Protein AF-A0A961L7J2-F1 (afdb_monomer_lite)

Foldseek 3Di:
DQPDPVVLVVQLVVVCVVLVVQQPDPPWDWDDDVQWIWTGHPPQDQVNGEIEGAADPVVCVVVSVVVVVVVCVVVVHHHYYHYRSNNDDVVNVD

Radius of gyration: 13.63 Å; chains: 1; bounding box: 40×26×31 Å

Structure (mmCIF, N/CA/C/O backbone):
data_AF-A0A961L7J2-F1
#
_entry.id   AF-A0A961L7J2-F1
#
loop_
_atom_site.group_PDB
_atom_site.id
_atom_site.type_symbol
_atom_site.label_atom_id
_atom_site.label_alt_id
_atom_site.label_comp_id
_atom_site.label_asym_id
_atom_site.label_entity_id
_atom_site.label_seq_id
_atom_site.pdbx_PDB_ins_code
_atom_site.Cartn_x
_atom_site.Cartn_y
_atom_site.Cartn_z
_atom_site.occupancy
_atom_site.B_iso_or_equiv
_atom_site.auth_seq_id
_atom_site.auth_comp_id
_atom_site.auth_asym_id
_atom_site.auth_atom_id
_atom_site.pdbx_PDB_model_num
ATOM 1 N N . MET A 1 1 ? 26.129 -5.654 -5.245 1.00 54.59 1 MET A N 1
ATOM 2 C CA . MET A 1 1 ? 25.379 -6.765 -5.863 1.00 54.59 1 MET A CA 1
ATOM 3 C C . MET A 1 1 ? 23.904 -6.424 -5.720 1.00 54.59 1 MET A C 1
ATOM 5 O O . MET A 1 1 ? 23.508 -6.141 -4.591 1.00 54.59 1 MET A O 1
ATOM 9 N N . PRO A 1 2 ? 23.130 -6.316 -6.811 1.00 56.19 2 PRO A N 1
ATOM 10 C CA . PRO A 1 2 ? 21.696 -6.075 -6.695 1.00 56.19 2 PRO A CA 1
ATOM 11 C C . PRO A 1 2 ? 21.055 -7.213 -5.880 1.00 56.19 2 PRO A C 1
ATOM 13 O O . PRO A 1 2 ? 21.554 -8.341 -5.938 1.00 56.19 2 PRO A O 1
ATOM 16 N N . PRO A 1 3 ? 20.027 -6.926 -5.061 1.00 62.56 3 PRO A N 1
ATOM 17 C CA . PRO A 1 3 ? 19.312 -7.967 -4.338 1.00 62.56 3 PRO A CA 1
ATOM 18 C C . PRO A 1 3 ? 18.761 -8.984 -5.338 1.00 62.56 3 PRO A C 1
ATOM 20 O O . PRO A 1 3 ? 18.328 -8.612 -6.429 1.00 62.56 3 PRO A O 1
ATOM 23 N N . ASP A 1 4 ? 18.819 -10.259 -4.958 1.00 83.25 4 ASP A N 1
ATOM 24 C CA . ASP A 1 4 ? 18.214 -11.353 -5.712 1.00 83.25 4 ASP A CA 1
ATOM 25 C C . ASP A 1 4 ? 16.741 -11.012 -6.002 1.00 83.25 4 ASP A C 1
ATOM 27 O O . ASP A 1 4 ? 16.008 -10.608 -5.096 1.00 83.25 4 ASP A O 1
ATOM 31 N N . ALA A 1 5 ? 16.316 -11.136 -7.261 1.00 79.94 5 ALA A N 1
ATOM 32 C CA . ALA A 1 5 ? 14.946 -10.843 -7.672 1.00 79.94 5 ALA A CA 1
ATOM 33 C C . ALA A 1 5 ? 13.922 -11.689 -6.894 1.00 79.94 5 ALA A C 1
ATOM 35 O O . ALA A 1 5 ? 12.848 -11.184 -6.561 1.00 79.94 5 ALA A O 1
ATOM 36 N N . ASP A 1 6 ? 14.276 -12.931 -6.534 1.00 82.19 6 ASP A N 1
ATOM 37 C CA . ASP A 1 6 ? 13.459 -13.783 -5.664 1.00 82.19 6 ASP A CA 1
ATOM 38 C C . ASP A 1 6 ? 13.342 -13.187 -4.256 1.00 82.19 6 ASP A C 1
ATOM 40 O O . ASP A 1 6 ? 12.247 -13.068 -3.703 1.00 82.19 6 ASP A O 1
ATOM 44 N N . LEU A 1 7 ? 14.462 -12.728 -3.689 1.00 80.31 7 LEU A N 1
ATOM 45 C CA . LEU A 1 7 ? 14.469 -12.081 -2.379 1.00 80.31 7 LEU A CA 1
ATOM 46 C C . LEU A 1 7 ? 13.607 -10.814 -2.385 1.00 80.31 7 LEU A C 1
ATOM 48 O O . LEU A 1 7 ? 12.791 -10.636 -1.482 1.00 80.31 7 LEU A O 1
ATOM 52 N N . THR A 1 8 ? 13.746 -9.953 -3.396 1.00 80.81 8 THR A N 1
ATOM 53 C CA . THR A 1 8 ? 12.930 -8.739 -3.534 1.00 80.81 8 THR A CA 1
ATOM 54 C C . THR A 1 8 ? 11.441 -9.073 -3.618 1.00 80.81 8 THR A C 1
ATOM 56 O O . THR A 1 8 ? 10.656 -8.503 -2.860 1.00 80.81 8 THR A O 1
ATOM 59 N N . ALA A 1 9 ? 11.051 -10.046 -4.445 1.00 78.44 9 ALA A N 1
ATOM 60 C CA . ALA A 1 9 ? 9.658 -10.477 -4.552 1.00 78.44 9 ALA A CA 1
ATOM 61 C C . ALA A 1 9 ? 9.110 -11.024 -3.220 1.00 78.44 9 ALA A C 1
ATOM 63 O O . ALA A 1 9 ? 7.987 -10.710 -2.820 1.00 78.44 9 ALA A O 1
ATOM 64 N N . ARG A 1 10 ? 9.912 -11.803 -2.484 1.00 80.44 10 ARG A N 1
ATOM 65 C CA . ARG A 1 10 ? 9.530 -12.335 -1.167 1.00 80.44 10 ARG A CA 1
ATOM 66 C C . ARG A 1 10 ? 9.401 -11.245 -0.108 1.00 80.44 10 ARG A C 1
ATOM 68 O O . ARG A 1 10 ? 8.499 -11.319 0.726 1.00 80.44 10 ARG A O 1
ATOM 75 N N . MET A 1 11 ? 10.269 -10.235 -0.128 1.00 82.31 11 MET A N 1
ATOM 76 C CA . MET A 1 11 ? 10.170 -9.104 0.794 1.00 82.31 11 MET A CA 1
ATOM 77 C C . MET A 1 11 ? 8.923 -8.255 0.518 1.00 82.31 11 MET A C 1
ATOM 79 O O . MET A 1 11 ? 8.242 -7.866 1.466 1.00 82.31 11 MET A O 1
ATOM 83 N N . ASP A 1 12 ? 8.580 -8.024 -0.750 1.00 79.88 12 ASP A N 1
ATOM 84 C CA . ASP A 1 12 ? 7.343 -7.335 -1.132 1.00 79.88 12 ASP A CA 1
ATOM 85 C C . ASP A 1 12 ? 6.105 -8.105 -0.664 1.00 79.88 12 ASP A C 1
ATOM 87 O O . ASP A 1 12 ? 5.213 -7.530 -0.038 1.00 79.88 12 ASP A O 1
ATOM 91 N N . ALA A 1 13 ? 6.075 -9.422 -0.896 1.00 79.38 13 ALA A N 1
ATOM 92 C CA . ALA A 1 13 ? 4.994 -10.283 -0.429 1.00 79.38 13 ALA A CA 1
ATOM 93 C C . ALA A 1 13 ? 4.877 -10.266 1.103 1.00 79.38 13 ALA A C 1
ATOM 95 O O . ALA A 1 13 ? 3.773 -10.186 1.639 1.00 79.38 13 ALA A O 1
ATOM 96 N N . SER A 1 14 ? 6.006 -10.283 1.821 1.00 83.12 14 SER A N 1
ATOM 97 C CA . SER A 1 14 ? 6.024 -10.182 3.283 1.00 83.12 14 SER A CA 1
ATOM 98 C C . SER A 1 14 ? 5.484 -8.839 3.774 1.00 83.12 14 SER A C 1
ATOM 100 O O . SER A 1 14 ? 4.761 -8.803 4.769 1.00 83.12 14 SER A O 1
ATOM 102 N N . LEU A 1 15 ? 5.823 -7.738 3.099 1.00 81.75 15 LEU A N 1
ATOM 103 C CA . LEU A 1 15 ? 5.320 -6.408 3.432 1.00 81.75 15 LEU A CA 1
ATOM 104 C C . LEU A 1 15 ? 3.805 -6.332 3.201 1.00 81.75 15 LEU A C 1
ATOM 106 O O . LEU A 1 15 ? 3.075 -5.890 4.088 1.00 81.75 15 LEU A O 1
ATOM 110 N N . ALA A 1 16 ? 3.331 -6.821 2.053 1.00 76.25 16 ALA A N 1
ATOM 111 C CA . ALA A 1 16 ? 1.909 -6.892 1.734 1.00 76.25 16 ALA A CA 1
ATOM 112 C C . ALA A 1 16 ? 1.140 -7.770 2.735 1.00 76.25 16 ALA A C 1
ATOM 114 O O . ALA A 1 16 ? 0.079 -7.369 3.205 1.00 76.25 16 ALA A O 1
ATOM 115 N N . ALA A 1 17 ? 1.682 -8.929 3.122 1.00 80.81 17 ALA A N 1
ATOM 116 C CA . ALA A 1 17 ? 1.062 -9.821 4.102 1.00 80.81 17 ALA A CA 1
ATOM 117 C C . ALA A 1 17 ? 0.986 -9.189 5.502 1.00 80.81 17 ALA A C 1
ATOM 119 O O . ALA A 1 17 ? -0.063 -9.244 6.146 1.00 80.81 17 ALA A O 1
ATOM 120 N N . TYR A 1 18 ? 2.070 -8.545 5.953 1.00 82.69 18 TYR A N 1
ATOM 121 C CA . TYR A 1 18 ? 2.098 -7.828 7.229 1.00 82.69 18 TYR A CA 1
ATOM 122 C C . TYR A 1 18 ? 1.000 -6.757 7.279 1.00 82.69 18 TYR A C 1
ATOM 124 O O . TYR A 1 18 ? 0.184 -6.748 8.202 1.00 82.69 18 TYR A O 1
ATOM 132 N N . TRP A 1 19 ? 0.920 -5.902 6.254 1.00 78.62 19 TRP A N 1
ATOM 133 C CA . TRP A 1 19 ? -0.068 -4.821 6.202 1.00 78.62 19 TRP A CA 1
ATOM 134 C C . TRP A 1 19 ? -1.491 -5.294 5.896 1.00 78.62 19 TRP A C 1
ATOM 136 O O . TRP A 1 19 ? -2.448 -4.721 6.411 1.00 78.62 19 TRP A O 1
ATOM 146 N N . GLY A 1 20 ? -1.644 -6.370 5.124 1.00 75.19 20 GLY A N 1
ATOM 147 C CA . GLY A 1 20 ? -2.940 -6.944 4.768 1.00 75.19 20 GLY A CA 1
ATOM 148 C C . GLY A 1 20 ? -3.759 -7.373 5.985 1.00 75.19 20 GLY A C 1
ATOM 149 O O . GLY A 1 20 ? -4.978 -7.219 5.976 1.00 75.19 20 GLY A O 1
ATOM 150 N N . SER A 1 21 ? -3.098 -7.822 7.058 1.00 80.62 21 SER A N 1
ATOM 151 C CA . SER A 1 21 ? -3.763 -8.204 8.311 1.00 80.62 21 SER A CA 1
ATOM 152 C C . SER A 1 21 ? -4.494 -7.042 8.996 1.00 80.62 21 SER A C 1
ATOM 154 O O . SER A 1 21 ? -5.586 -7.236 9.526 1.00 80.62 21 SER A O 1
ATOM 156 N N . TYR A 1 22 ? -3.963 -5.818 8.915 1.00 77.94 22 TYR A N 1
ATOM 157 C CA . TYR A 1 22 ? -4.630 -4.626 9.449 1.00 77.94 22 TYR A CA 1
ATOM 158 C C . TYR A 1 22 ? -5.904 -4.283 8.673 1.00 77.94 22 TYR A C 1
ATOM 160 O O . TYR A 1 22 ? -6.860 -3.775 9.251 1.00 77.94 22 TYR A O 1
ATOM 168 N N . GLY A 1 23 ? -5.955 -4.640 7.388 1.00 75.56 23 GLY A N 1
ATOM 169 C CA . GLY A 1 23 ? -7.150 -4.517 6.558 1.00 75.56 23 GLY A CA 1
ATOM 170 C C . GLY A 1 23 ? -8.313 -5.429 6.970 1.00 75.56 23 GLY A C 1
ATOM 171 O O . GLY A 1 23 ? -9.405 -5.262 6.436 1.00 75.56 23 GLY A O 1
ATOM 172 N N . LEU A 1 24 ? -8.103 -6.377 7.893 1.00 81.75 24 LEU A N 1
ATOM 173 C CA . LEU A 1 24 ? -9.138 -7.299 8.380 1.00 81.75 24 LEU A CA 1
ATOM 174 C C . LEU A 1 24 ? -9.934 -6.754 9.575 1.00 81.75 24 LEU A C 1
ATOM 176 O O . LEU A 1 24 ? -10.947 -7.345 9.944 1.00 81.75 24 LEU A O 1
ATOM 180 N N . ALA A 1 25 ? -9.489 -5.662 10.203 1.00 84.00 25 ALA A N 1
ATOM 181 C CA . ALA A 1 25 ? -10.225 -5.061 11.310 1.00 84.00 25 ALA A CA 1
ATOM 182 C C . ALA A 1 25 ? -11.519 -4.395 10.810 1.00 84.00 25 ALA A C 1
ATOM 184 O O . ALA A 1 25 ? -11.556 -3.836 9.713 1.00 84.00 25 ALA A O 1
ATOM 185 N N . GLU A 1 26 ? -12.576 -4.415 11.622 1.00 86.75 26 GLU A N 1
ATOM 186 C CA . GLU A 1 26 ? -13.851 -3.773 11.285 1.00 86.75 26 GLU A CA 1
ATOM 187 C C . GLU A 1 26 ? -13.649 -2.299 10.898 1.00 86.75 26 GLU A C 1
ATOM 189 O O . GLU A 1 26 ? -12.876 -1.580 11.528 1.00 86.75 26 GLU A O 1
ATOM 194 N N . GLY A 1 27 ? -14.308 -1.858 9.823 1.00 87.06 27 GLY A N 1
ATOM 195 C CA . GLY A 1 27 ? -14.167 -0.500 9.289 1.00 87.06 27 GLY A CA 1
ATOM 196 C C . GLY A 1 27 ? -12.880 -0.246 8.495 1.00 87.06 27 GLY A C 1
ATOM 197 O O . GLY A 1 27 ? -12.718 0.849 7.962 1.00 87.06 27 GLY A O 1
ATOM 198 N N . SER A 1 28 ? -11.983 -1.226 8.378 1.00 90.38 28 SER A N 1
ATOM 199 C CA . SER A 1 28 ? -10.756 -1.102 7.585 1.00 90.38 28 SER A CA 1
ATOM 200 C C . SER A 1 28 ? -11.017 -1.255 6.087 1.00 90.38 28 SER A C 1
ATOM 202 O O . SER A 1 28 ? -12.037 -1.787 5.648 1.00 90.38 28 SER A O 1
ATOM 204 N N . LEU A 1 29 ? -10.071 -0.775 5.283 1.00 88.31 29 LEU A N 1
ATOM 205 C CA . LEU A 1 29 ? -10.073 -0.911 3.831 1.00 88.31 29 LEU A CA 1
ATOM 206 C C . LEU A 1 29 ? -8.702 -1.408 3.377 1.00 88.31 29 LEU A C 1
ATOM 208 O O . LEU A 1 29 ? -7.678 -0.818 3.708 1.00 88.31 29 LEU A O 1
ATOM 212 N N . SER A 1 30 ? -8.705 -2.458 2.563 1.00 87.75 30 SER A N 1
ATOM 213 C CA . SER A 1 30 ? -7.538 -2.949 1.836 1.00 87.75 30 SER A CA 1
ATOM 214 C C . SER A 1 30 ? -7.867 -2.914 0.350 1.00 87.75 30 SER A C 1
ATOM 216 O O . SER A 1 30 ? -8.827 -3.549 -0.088 1.00 87.75 30 SER A O 1
ATOM 218 N N . ARG A 1 31 ? -7.121 -2.125 -0.426 1.00 85.94 31 ARG A N 1
ATOM 219 C CA . ARG A 1 31 ? -7.397 -1.913 -1.850 1.00 85.94 31 ARG A CA 1
ATOM 220 C C . ARG A 1 31 ? -6.118 -1.948 -2.666 1.00 85.94 31 ARG A C 1
ATOM 222 O O . ARG A 1 31 ? -5.215 -1.146 -2.442 1.00 85.94 31 ARG A O 1
ATOM 229 N N . GLN A 1 32 ? -6.077 -2.827 -3.662 1.00 84.75 32 GLN A N 1
ATOM 230 C CA . GLN A 1 32 ? -5.021 -2.796 -4.665 1.00 84.75 32 GLN A CA 1
ATOM 231 C C . GLN A 1 32 ? -5.249 -1.620 -5.621 1.00 84.75 32 GLN A C 1
ATOM 233 O O . GLN A 1 32 ? -6.352 -1.431 -6.140 1.00 84.75 32 GLN A O 1
ATOM 238 N N . LEU A 1 33 ? -4.205 -0.827 -5.837 1.00 83.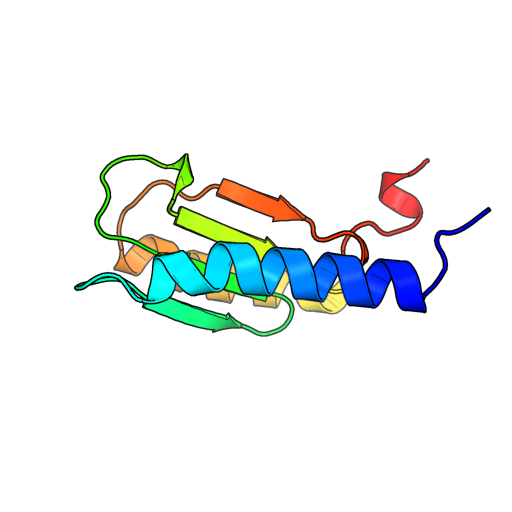25 33 LEU A N 1
ATOM 239 C CA . LEU A 1 33 ? -4.140 0.259 -6.808 1.00 83.25 33 LEU A CA 1
ATOM 240 C C . LEU A 1 33 ? -3.116 -0.114 -7.898 1.00 83.25 33 LEU A C 1
ATOM 242 O O . LEU A 1 33 ? -2.265 -0.980 -7.676 1.00 83.25 33 LEU A O 1
ATOM 246 N N . PRO A 1 34 ? -3.153 0.517 -9.082 1.00 79.38 34 PRO A N 1
ATOM 247 C CA . PRO A 1 34 ? -2.047 0.403 -10.029 1.00 79.38 34 PRO A CA 1
ATOM 248 C C . PRO A 1 34 ? -0.744 0.842 -9.346 1.00 79.38 34 PRO A C 1
ATOM 250 O O . PRO A 1 34 ? -0.693 1.945 -8.815 1.00 79.38 34 PRO A O 1
ATOM 253 N N . GLY A 1 35 ? 0.267 -0.031 -9.289 1.00 79.38 35 GLY A N 1
ATOM 254 C CA . GLY A 1 35 ? 1.577 0.278 -8.692 1.00 79.38 35 GLY A CA 1
ATOM 255 C C . GLY A 1 35 ? 1.608 0.443 -7.164 1.00 79.38 35 GLY A C 1
ATOM 256 O O . GLY A 1 35 ? 2.649 0.807 -6.610 1.00 79.38 35 GLY A O 1
ATOM 257 N N . ALA A 1 36 ? 0.501 0.190 -6.455 1.00 82.81 36 ALA A N 1
ATOM 258 C CA . ALA A 1 36 ? 0.456 0.343 -5.004 1.00 82.81 36 ALA A CA 1
ATOM 259 C C . ALA A 1 36 ? -0.605 -0.518 -4.315 1.00 82.81 36 ALA A C 1
ATOM 261 O O . ALA A 1 36 ? -1.560 -1.002 -4.916 1.00 82.81 36 ALA A O 1
ATOM 262 N N . HIS A 1 37 ? -0.483 -0.628 -3.000 1.00 84.38 37 HIS A N 1
ATOM 263 C CA . HIS A 1 37 ? -1.495 -1.181 -2.114 1.00 84.38 37 HIS A CA 1
ATOM 264 C C . HIS A 1 37 ? -1.877 -0.131 -1.069 1.00 84.38 37 HIS A C 1
ATOM 266 O O . HIS A 1 37 ? -1.015 0.415 -0.382 1.00 84.38 37 HIS A O 1
ATOM 272 N N . PHE A 1 38 ? -3.166 0.192 -0.977 1.00 86.81 38 PHE A N 1
ATOM 273 C CA . PHE A 1 38 ? -3.702 1.117 0.016 1.00 86.81 38 PHE A CA 1
ATOM 274 C C . PHE A 1 38 ? -4.314 0.342 1.179 1.00 86.81 38 PHE A C 1
ATOM 276 O O . PHE A 1 38 ? -5.184 -0.510 0.976 1.00 86.81 38 PHE A O 1
ATOM 283 N N . VAL A 1 39 ? -3.893 0.683 2.395 1.00 88.50 39 VAL A N 1
ATOM 284 C CA . VAL A 1 39 ? -4.410 0.124 3.642 1.00 88.50 39 VAL A CA 1
ATOM 285 C C . VAL A 1 39 ? -4.863 1.260 4.549 1.00 88.50 39 VAL A C 1
ATOM 287 O O . VAL A 1 39 ? -4.087 2.151 4.891 1.00 88.50 39 VAL A O 1
ATOM 290 N N . TYR A 1 40 ? -6.122 1.208 4.957 1.00 89.12 40 TYR A N 1
ATOM 291 C CA . TYR A 1 40 ? -6.728 2.104 5.932 1.00 89.12 40 TYR A CA 1
ATOM 292 C C . TYR A 1 40 ? -7.301 1.291 7.085 1.00 89.12 40 TYR A C 1
ATOM 294 O O . TYR A 1 40 ? -7.909 0.246 6.861 1.00 89.12 40 TYR A O 1
ATOM 302 N N . THR A 1 41 ? -7.170 1.821 8.295 1.00 88.38 41 THR A N 1
ATOM 303 C CA . THR A 1 41 ? -7.827 1.319 9.500 1.00 88.38 41 THR A CA 1
ATOM 304 C C . THR A 1 41 ? -8.497 2.474 10.247 1.00 88.38 41 THR A C 1
ATOM 306 O O . THR A 1 41 ? -8.034 3.615 10.161 1.00 88.38 41 THR A O 1
ATOM 309 N N . PRO A 1 42 ? -9.545 2.216 11.044 1.00 84.19 42 PRO A N 1
ATOM 310 C CA . PRO A 1 42 ? -10.145 3.242 11.897 1.00 84.19 42 PRO A CA 1
ATOM 311 C C . PRO A 1 42 ? -9.279 3.601 13.116 1.00 84.19 42 PRO A C 1
ATOM 313 O O . PRO A 1 42 ? -9.672 4.450 13.915 1.00 84.19 42 PRO A O 1
ATOM 316 N N . ILE A 1 43 ? -8.110 2.971 13.290 1.00 83.38 43 ILE A N 1
ATOM 317 C CA . ILE A 1 43 ? -7.202 3.276 14.396 1.00 83.38 43 ILE A CA 1
ATOM 318 C C . ILE A 1 43 ? -6.688 4.714 14.201 1.00 83.38 43 ILE A C 1
ATOM 320 O O . ILE A 1 43 ? -6.114 5.018 13.152 1.00 83.38 43 ILE A O 1
ATOM 324 N N . PRO A 1 44 ? -6.842 5.614 15.193 1.00 75.75 44 PRO A N 1
ATOM 325 C CA . PRO A 1 44 ? -6.529 7.039 15.057 1.00 75.75 44 PRO A CA 1
ATOM 326 C C . PRO A 1 44 ? -5.020 7.322 15.162 1.00 75.75 44 PRO A C 1
ATOM 328 O O . PRO A 1 44 ? -4.590 8.290 15.784 1.00 75.75 44 PRO A O 1
ATOM 331 N N . LEU A 1 45 ? -4.193 6.457 14.577 1.00 79.50 45 LEU A N 1
ATOM 332 C CA . LEU A 1 45 ? 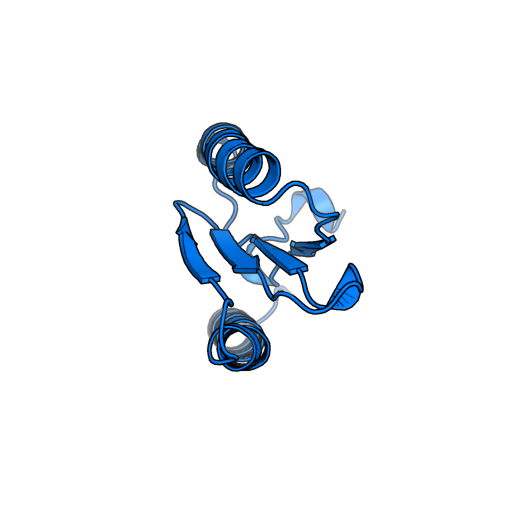-2.742 6.553 14.569 1.00 79.50 45 LEU A CA 1
ATOM 333 C C . LEU A 1 45 ? -2.254 6.342 13.136 1.00 79.50 45 LEU A C 1
ATOM 335 O O . LEU A 1 45 ? -2.493 5.301 12.527 1.00 79.50 45 LEU A O 1
ATOM 339 N N . TYR A 1 46 ? -1.523 7.327 12.611 1.00 75.62 46 TYR A N 1
ATOM 340 C CA . TYR A 1 46 ? -1.040 7.340 11.224 1.00 75.62 46 TYR A CA 1
ATOM 341 C C . TYR A 1 46 ? -0.202 6.107 10.855 1.00 75.62 46 TYR A C 1
ATOM 343 O O . TYR A 1 46 ? -0.121 5.747 9.687 1.00 75.62 46 TYR A O 1
ATOM 351 N N . LEU A 1 47 ? 0.413 5.448 11.844 1.00 80.81 47 LEU A N 1
ATOM 352 C CA . LEU A 1 47 ? 1.259 4.274 11.645 1.00 80.81 47 LEU A CA 1
ATOM 353 C C . LEU A 1 47 ? 0.508 3.102 10.989 1.00 80.81 47 LEU A C 1
ATOM 355 O O . LEU A 1 47 ? 1.143 2.302 10.300 1.00 80.81 47 LEU A O 1
ATOM 359 N N . PHE A 1 48 ? -0.815 3.029 11.182 1.00 82.56 48 PHE A N 1
ATOM 360 C CA . PHE A 1 48 ? -1.671 1.944 10.691 1.00 82.56 48 PHE A CA 1
ATOM 361 C C . PHE A 1 48 ? -2.357 2.242 9.354 1.00 82.56 48 PHE A C 1
ATOM 363 O O . PHE A 1 48 ? -2.961 1.347 8.770 1.00 82.56 48 PHE A O 1
ATOM 370 N N . ASN A 1 49 ? -2.240 3.469 8.841 1.00 85.50 49 ASN A N 1
ATOM 371 C CA . ASN A 1 49 ? -2.746 3.845 7.524 1.00 85.50 49 ASN A CA 1
ATOM 372 C C . ASN A 1 49 ? -1.561 3.986 6.574 1.00 85.50 49 ASN A C 1
ATOM 374 O O . ASN A 1 49 ? -0.637 4.756 6.844 1.00 85.50 49 ASN A O 1
ATOM 378 N N . SER A 1 50 ? -1.554 3.257 5.461 1.00 85.81 50 SER A N 1
ATOM 379 C CA . SER A 1 50 ? -0.401 3.258 4.564 1.00 85.81 50 SER A CA 1
ATOM 380 C C . SER A 1 50 ? -0.745 3.142 3.087 1.00 85.81 50 SER A C 1
ATOM 382 O O . SER A 1 50 ? -1.735 2.529 2.696 1.00 85.81 50 SER A O 1
ATOM 384 N N . VAL A 1 51 ? 0.125 3.730 2.268 1.00 82.69 51 VAL A N 1
ATOM 385 C CA . VAL A 1 51 ? 0.244 3.424 0.842 1.00 82.69 51 VAL A CA 1
ATOM 386 C C . VAL A 1 51 ? 1.570 2.701 0.670 1.00 82.69 51 VAL A C 1
ATOM 388 O O . VAL A 1 51 ? 2.624 3.277 0.937 1.00 82.69 51 VAL A O 1
ATOM 391 N N . VAL A 1 52 ? 1.525 1.442 0.251 1.00 84.88 52 VAL A N 1
ATOM 392 C CA . VAL A 1 52 ? 2.707 0.637 -0.058 1.00 84.88 52 VAL A CA 1
ATOM 393 C C . VAL A 1 52 ? 2.922 0.665 -1.565 1.00 84.88 52 VAL A C 1
ATOM 395 O O . VAL A 1 52 ? 2.150 0.074 -2.310 1.00 84.88 52 VAL A O 1
ATOM 398 N N . LEU A 1 53 ? 3.957 1.364 -2.020 1.00 79.31 53 LEU A N 1
ATOM 399 C CA . LEU A 1 53 ? 4.346 1.426 -3.428 1.00 79.31 53 LEU A CA 1
ATOM 400 C C . LEU A 1 53 ? 5.106 0.151 -3.818 1.00 79.31 53 LEU A C 1
ATOM 402 O O . LEU A 1 53 ? 6.040 -0.237 -3.111 1.00 79.31 53 LEU A O 1
ATOM 406 N N . THR A 1 54 ? 4.742 -0.480 -4.936 1.00 75.88 54 THR A N 1
ATOM 407 C CA . THR A 1 54 ? 5.352 -1.724 -5.453 1.00 75.88 54 THR A CA 1
ATOM 408 C C . THR A 1 54 ? 5.687 -1.591 -6.926 1.00 75.88 54 THR A C 1
ATOM 410 O O . THR A 1 54 ? 4.780 -1.318 -7.706 1.00 75.88 54 THR A O 1
ATOM 413 N N . GLY A 1 55 ? 6.952 -1.824 -7.296 1.00 68.12 55 GLY A N 1
ATOM 414 C CA . GLY A 1 55 ? 7.443 -1.724 -8.673 1.00 68.12 55 GLY A CA 1
ATOM 415 C C . GLY A 1 55 ? 7.283 -0.320 -9.261 1.00 68.12 55 GLY A C 1
ATOM 416 O O . GLY A 1 55 ? 6.193 0.077 -9.660 1.00 68.12 55 GLY A O 1
ATOM 417 N N . GLN A 1 56 ? 8.365 0.455 -9.339 1.00 65.50 56 GLN A N 1
ATOM 418 C CA . GLN A 1 56 ? 8.291 1.777 -9.965 1.00 65.50 56 GLN A CA 1
ATOM 419 C C . GLN A 1 56 ? 8.611 1.700 -11.452 1.00 65.50 56 GLN A C 1
ATOM 421 O O . GLN A 1 56 ? 9.770 1.770 -11.849 1.00 65.50 56 GLN A O 1
ATOM 426 N N . ASP A 1 57 ? 7.562 1.610 -12.268 1.00 68.94 57 ASP A N 1
ATOM 427 C CA . ASP A 1 57 ? 7.579 2.281 -13.564 1.00 68.94 57 ASP A CA 1
ATOM 428 C C . ASP A 1 57 ? 7.381 3.785 -13.297 1.00 68.94 57 ASP A C 1
ATOM 430 O O . ASP A 1 57 ? 6.314 4.171 -12.803 1.00 68.94 57 ASP A O 1
ATOM 434 N N . PRO A 1 58 ? 8.372 4.651 -13.581 1.00 67.75 58 PRO A N 1
ATOM 435 C CA . PRO A 1 58 ? 8.237 6.092 -13.399 1.00 67.75 58 PRO A CA 1
ATOM 436 C C . PRO A 1 58 ? 7.012 6.677 -14.108 1.00 67.75 58 PRO A C 1
ATOM 438 O O . PRO A 1 58 ? 6.396 7.605 -13.587 1.00 67.75 58 PRO A O 1
ATOM 441 N N . ALA A 1 59 ? 6.609 6.102 -15.247 1.00 70.00 59 ALA A N 1
ATOM 442 C CA . ALA A 1 59 ? 5.433 6.548 -15.988 1.00 70.00 59 ALA A CA 1
ATOM 443 C C . ALA A 1 59 ? 4.112 6.271 -15.244 1.00 70.00 59 ALA A C 1
ATOM 445 O O . ALA A 1 59 ? 3.103 6.922 -15.512 1.00 70.00 59 ALA A O 1
ATOM 446 N N . ALA A 1 60 ? 4.109 5.338 -14.287 1.00 73.31 60 ALA A N 1
ATOM 447 C CA . ALA A 1 60 ? 2.935 4.973 -13.500 1.00 73.31 60 ALA A CA 1
ATOM 448 C C . ALA A 1 60 ? 2.824 5.738 -12.165 1.00 73.31 60 ALA A C 1
ATOM 450 O O . ALA A 1 60 ? 1.798 5.629 -11.483 1.00 73.31 60 ALA A O 1
ATOM 451 N N . ILE A 1 61 ? 3.845 6.518 -11.777 1.00 75.56 61 ILE A N 1
ATOM 452 C CA . ILE A 1 61 ? 3.891 7.204 -10.474 1.00 75.56 61 ILE A CA 1
ATOM 453 C C . ILE A 1 61 ? 2.744 8.206 -10.342 1.00 75.56 61 ILE A C 1
ATOM 455 O O . ILE A 1 61 ? 2.005 8.147 -9.362 1.00 75.56 61 ILE A O 1
ATOM 459 N N . ASP A 1 62 ? 2.529 9.068 -11.336 1.00 76.56 62 ASP A N 1
ATOM 460 C CA . ASP A 1 62 ? 1.491 10.105 -11.263 1.00 76.56 62 ASP A CA 1
ATOM 461 C C . ASP A 1 62 ? 0.082 9.508 -11.159 1.00 76.56 62 ASP A C 1
ATOM 463 O O . ASP A 1 62 ? -0.742 9.958 -10.357 1.00 76.56 62 ASP A O 1
ATOM 467 N N . ALA A 1 63 ? -0.183 8.432 -11.906 1.00 78.06 63 ALA A N 1
ATOM 468 C CA . ALA A 1 63 ? -1.444 7.699 -11.821 1.00 78.06 63 ALA A CA 1
ATOM 469 C C . ALA A 1 63 ? -1.645 7.074 -10.428 1.00 78.06 63 ALA A C 1
ATOM 471 O O . ALA A 1 63 ? -2.741 7.134 -9.863 1.00 78.06 63 ALA A O 1
ATOM 472 N N . THR A 1 64 ? -0.574 6.526 -9.850 1.00 82.06 64 THR A N 1
ATOM 473 C CA . THR A 1 64 ? -0.574 5.951 -8.499 1.00 82.06 64 THR A CA 1
ATOM 474 C C . THR A 1 64 ? -0.848 7.020 -7.440 1.00 82.06 64 THR A C 1
ATOM 476 O O . THR A 1 64 ? -1.699 6.826 -6.569 1.00 82.06 64 THR A O 1
ATOM 479 N N . LEU A 1 65 ? -0.176 8.173 -7.537 1.00 82.56 65 LEU A N 1
ATOM 480 C CA . LEU A 1 65 ? -0.375 9.312 -6.641 1.00 82.56 65 LEU A CA 1
ATOM 481 C C . LEU A 1 65 ? -1.817 9.827 -6.714 1.00 82.56 65 LEU A C 1
ATOM 483 O O . LEU A 1 65 ? -2.436 10.042 -5.673 1.00 82.56 65 LEU A O 1
ATOM 487 N N . GLY A 1 66 ? -2.379 9.959 -7.919 1.00 83.50 66 GLY A N 1
ATOM 488 C CA . GLY A 1 66 ? -3.769 10.374 -8.115 1.00 83.50 66 GLY A CA 1
ATOM 489 C C . GLY A 1 66 ? -4.776 9.404 -7.486 1.00 83.50 66 GLY A C 1
ATOM 490 O O . GLY A 1 66 ? -5.678 9.824 -6.757 1.00 83.50 66 GLY A O 1
ATOM 491 N N . ALA A 1 67 ? -4.598 8.097 -7.702 1.00 83.75 67 ALA A N 1
ATOM 492 C CA . ALA A 1 67 ? -5.465 7.071 -7.122 1.00 83.75 67 ALA A CA 1
ATOM 493 C C . ALA A 1 67 ? -5.380 7.029 -5.584 1.00 83.75 67 ALA A C 1
ATOM 495 O O . ALA A 1 67 ? -6.403 6.912 -4.901 1.00 83.75 67 ALA A O 1
ATOM 496 N N . ALA A 1 68 ? -4.173 7.169 -5.029 1.00 85.75 68 ALA A N 1
ATOM 497 C CA . ALA A 1 68 ? -3.957 7.236 -3.588 1.00 85.75 68 ALA A CA 1
ATOM 498 C C . ALA A 1 68 ? -4.556 8.515 -2.978 1.00 85.75 68 ALA A C 1
ATOM 500 O O . ALA A 1 68 ? -5.211 8.442 -1.939 1.00 85.75 68 ALA A O 1
ATOM 501 N N . ALA A 1 69 ? -4.404 9.669 -3.637 1.00 86.44 69 ALA A N 1
ATOM 502 C CA . ALA A 1 69 ? -4.956 10.943 -3.178 1.00 86.44 69 ALA A CA 1
ATOM 503 C C . ALA A 1 69 ? -6.485 10.897 -3.046 1.00 86.44 69 ALA A C 1
ATOM 505 O O . ALA A 1 69 ? -7.025 11.387 -2.054 1.00 86.44 69 ALA A O 1
ATOM 506 N N . ALA A 1 70 ? -7.181 10.247 -3.986 1.00 85.50 70 ALA A N 1
ATOM 507 C CA . ALA A 1 70 ? -8.626 10.042 -3.895 1.00 85.50 70 ALA A CA 1
ATOM 508 C C . ALA A 1 70 ? -9.018 9.220 -2.650 1.00 85.50 70 ALA A C 1
ATOM 510 O O . ALA A 1 70 ? -9.943 9.595 -1.930 1.00 85.50 70 ALA A O 1
ATOM 511 N N . CYS A 1 71 ? -8.275 8.149 -2.347 1.00 84.94 71 CYS A N 1
ATOM 512 C CA . CYS A 1 71 ? -8.517 7.317 -1.162 1.00 84.94 71 CYS A CA 1
ATOM 513 C C . CYS A 1 71 ? -8.241 8.085 0.145 1.00 84.94 71 CYS A C 1
ATOM 515 O O . CYS A 1 71 ? -9.009 7.994 1.103 1.00 84.94 71 CYS A O 1
ATOM 517 N N . ILE A 1 72 ? -7.166 8.879 0.179 1.00 86.38 72 ILE A N 1
ATOM 518 C CA . ILE A 1 72 ? -6.813 9.725 1.328 1.00 86.38 72 ILE A CA 1
ATOM 519 C C . ILE A 1 72 ? -7.893 10.788 1.564 1.00 86.38 72 ILE A C 1
ATOM 521 O O . ILE A 1 72 ? -8.320 10.984 2.702 1.00 86.38 72 ILE A O 1
ATOM 525 N N . ALA A 1 73 ? -8.371 11.443 0.503 1.00 87.75 73 ALA A N 1
ATOM 526 C CA . ALA A 1 73 ? -9.423 12.452 0.586 1.00 87.75 73 ALA A CA 1
ATOM 527 C C . ALA A 1 73 ? -10.758 11.869 1.080 1.00 87.75 73 ALA A C 1
ATOM 529 O O . ALA A 1 73 ? -11.449 12.514 1.871 1.00 87.75 73 ALA A O 1
ATOM 530 N N . GLU A 1 74 ? -11.098 10.646 0.658 1.00 86.69 74 GLU A N 1
ATOM 531 C CA . GLU A 1 74 ? -12.286 9.926 1.126 1.00 86.69 74 GLU A CA 1
ATOM 532 C C . GLU A 1 74 ? -12.220 9.659 2.636 1.00 86.69 74 GLU A C 1
ATOM 534 O O . GLU A 1 74 ? -13.188 9.910 3.355 1.00 86.69 74 GLU A O 1
ATOM 539 N N . LYS A 1 75 ? -11.076 9.172 3.134 1.00 85.50 75 LYS A N 1
ATOM 540 C CA . LYS A 1 75 ? -10.932 8.774 4.543 1.00 85.50 75 LYS A CA 1
ATOM 541 C C . LYS A 1 75 ? -10.570 9.921 5.481 1.00 85.50 75 LYS A C 1
ATOM 543 O O . LYS A 1 75 ? -10.825 9.812 6.675 1.00 85.50 75 LYS A O 1
ATOM 548 N N . ARG A 1 76 ? -10.013 11.021 4.962 1.00 84.25 76 ARG A N 1
ATOM 549 C CA . ARG A 1 76 ? -9.597 12.212 5.727 1.00 84.25 76 ARG A CA 1
ATOM 550 C C . ARG A 1 76 ? -8.646 11.891 6.888 1.00 84.25 76 ARG A C 1
ATOM 552 O O . ARG A 1 76 ? -8.723 12.516 7.944 1.00 84.25 76 ARG A O 1
ATOM 559 N N . VAL A 1 77 ? -7.745 10.926 6.694 1.00 78.50 77 VAL A N 1
ATOM 560 C CA . VAL A 1 7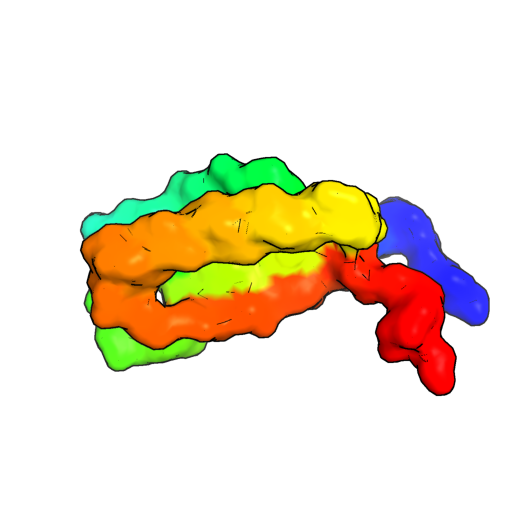7 ? -6.755 10.522 7.704 1.00 78.50 77 VAL A CA 1
ATOM 561 C C . VAL A 1 77 ? -5.320 10.724 7.217 1.00 78.50 77 VAL A C 1
ATOM 563 O O . VAL A 1 77 ? -5.068 10.635 6.014 1.00 78.50 77 VAL A O 1
ATOM 566 N N . PRO A 1 78 ? -4.358 10.952 8.131 1.00 80.75 78 PRO A N 1
ATOM 567 C CA . PRO A 1 78 ? -2.942 10.897 7.794 1.00 80.75 78 PRO A CA 1
ATOM 568 C C . PRO A 1 78 ? -2.545 9.482 7.353 1.00 80.75 78 PRO A C 1
ATOM 570 O O . PRO A 1 78 ? -2.977 8.498 7.960 1.00 80.75 78 PRO A O 1
ATOM 573 N N . VAL A 1 79 ? -1.698 9.394 6.326 1.00 84.94 79 VAL A N 1
ATOM 574 C CA . VAL A 1 79 ? -1.236 8.135 5.727 1.00 84.94 79 VAL A CA 1
ATOM 575 C C . VAL A 1 79 ? 0.280 8.150 5.588 1.00 84.94 79 VAL A C 1
ATOM 577 O O . VAL A 1 79 ? 0.862 9.164 5.202 1.00 84.94 79 VAL A O 1
ATOM 580 N N . LEU A 1 80 ? 0.920 7.021 5.891 1.00 87.31 80 LEU A N 1
ATOM 581 C CA . LEU A 1 80 ? 2.358 6.845 5.731 1.00 87.31 80 LEU A CA 1
ATOM 582 C C . LEU A 1 80 ? 2.679 6.199 4.377 1.00 87.31 80 LEU A C 1
ATOM 584 O O . LEU A 1 80 ? 2.170 5.127 4.044 1.00 87.31 80 LEU A O 1
ATOM 588 N N . TRP A 1 81 ? 3.555 6.840 3.605 1.00 84.19 81 TRP A N 1
ATOM 589 C CA . TRP A 1 81 ? 4.062 6.291 2.349 1.00 84.19 81 TRP A CA 1
ATOM 590 C C . TRP A 1 81 ? 5.189 5.305 2.626 1.00 84.19 81 TRP A C 1
ATOM 592 O O . TRP A 1 81 ? 6.168 5.630 3.298 1.00 84.19 81 TRP A O 1
ATOM 602 N N . ARG A 1 82 ? 5.044 4.087 2.113 1.00 84.06 82 ARG A N 1
ATOM 603 C CA . ARG A 1 82 ? 6.022 3.012 2.251 1.00 84.06 82 ARG A CA 1
ATOM 604 C C . ARG A 1 82 ? 6.504 2.618 0.868 1.00 84.06 82 ARG A C 1
ATOM 606 O O . ARG A 1 82 ? 5.704 2.406 -0.038 1.00 84.06 82 ARG A O 1
ATOM 613 N N . LEU A 1 83 ? 7.813 2.492 0.727 1.00 80.31 83 LEU A N 1
ATOM 614 C CA . LEU A 1 83 ? 8.430 1.932 -0.464 1.00 80.31 83 LEU A CA 1
ATOM 615 C C . LEU A 1 83 ? 8.699 0.458 -0.194 1.00 80.31 83 LEU A C 1
ATOM 617 O O . LEU A 1 83 ? 9.381 0.119 0.774 1.00 80.31 83 LEU A O 1
ATOM 621 N N . SER A 1 84 ? 8.143 -0.415 -1.025 1.00 77.75 84 SER A N 1
ATOM 622 C CA . SER A 1 84 ? 8.588 -1.802 -1.043 1.00 77.75 84 SER A CA 1
ATOM 623 C C . SER A 1 84 ? 9.998 -1.897 -1.647 1.00 77.75 84 SER A C 1
ATOM 625 O O . SER A 1 84 ? 10.420 -1.007 -2.393 1.00 77.75 84 SER A O 1
ATOM 627 N N . PRO A 1 85 ? 10.748 -2.963 -1.351 1.00 76.19 85 PRO A N 1
ATOM 628 C CA . PRO A 1 85 ? 12.045 -3.212 -1.972 1.00 76.19 85 PRO A CA 1
ATOM 629 C C . PRO A 1 85 ? 12.060 -3.143 -3.506 1.00 76.19 85 PRO A C 1
ATOM 631 O O . PRO A 1 85 ? 13.045 -2.645 -4.056 1.00 76.19 85 PRO A O 1
ATOM 634 N N . SER A 1 86 ? 10.995 -3.573 -4.197 1.00 74.00 86 SER A N 1
ATOM 635 C CA . SER A 1 86 ? 10.892 -3.435 -5.663 1.00 74.00 86 SER A CA 1
ATOM 636 C C . SER A 1 86 ? 10.612 -2.010 -6.138 1.00 74.00 86 SER A C 1
ATOM 638 O O . SER A 1 86 ? 10.847 -1.692 -7.302 1.00 74.00 86 SER A O 1
ATOM 640 N N . ALA A 1 87 ? 10.113 -1.138 -5.261 1.00 69.81 87 ALA A N 1
ATOM 641 C CA . ALA A 1 87 ? 9.884 0.265 -5.581 1.00 69.81 87 ALA A CA 1
ATOM 642 C C . ALA A 1 87 ? 11.167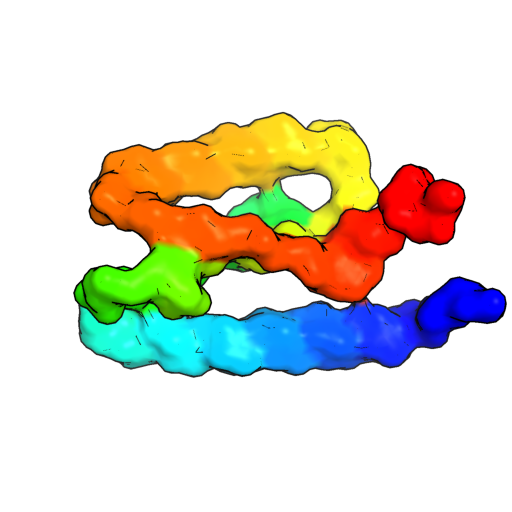 1.110 -5.511 1.00 69.81 87 ALA A C 1
ATOM 644 O O . ALA A 1 87 ? 11.180 2.245 -5.980 1.00 69.81 87 ALA A O 1
ATOM 645 N N . VAL A 1 88 ? 12.257 0.581 -4.948 1.00 65.69 88 VAL A N 1
ATOM 646 C CA . VAL A 1 88 ? 13.532 1.301 -4.884 1.00 65.69 88 VAL A CA 1
ATOM 647 C C . VAL A 1 88 ? 14.294 1.086 -6.192 1.00 65.69 88 VAL A C 1
ATOM 649 O O . VAL A 1 88 ? 15.026 0.101 -6.328 1.00 65.69 88 VAL A O 1
ATOM 652 N N . SER A 1 89 ? 14.127 2.011 -7.142 1.00 55.84 89 SER A N 1
ATOM 653 C CA . SER A 1 89 ? 14.930 2.054 -8.371 1.00 55.84 89 SER A CA 1
ATOM 654 C C . SER A 1 89 ? 16.423 2.238 -8.057 1.00 55.84 89 SER A C 1
ATOM 656 O O . SER A 1 89 ? 16.790 2.713 -6.978 1.00 55.84 89 SER A O 1
ATOM 658 N N . GLU A 1 90 ? 17.306 1.900 -9.005 1.00 49.91 90 GLU A N 1
ATOM 659 C CA . GLU A 1 90 ? 18.742 2.216 -8.895 1.00 49.91 90 GLU A CA 1
ATOM 660 C C . GLU A 1 90 ? 18.996 3.715 -8.653 1.00 49.91 90 GLU A C 1
ATOM 662 O O . GLU A 1 90 ? 19.935 4.061 -7.944 1.00 49.91 90 GLU A O 1
ATOM 667 N N . ALA A 1 91 ? 18.118 4.598 -9.143 1.00 39.50 91 ALA A N 1
ATOM 668 C CA . ALA A 1 91 ? 18.241 6.048 -8.992 1.00 39.50 91 ALA A CA 1
ATOM 669 C C . ALA A 1 91 ? 18.033 6.558 -7.551 1.00 39.50 91 ALA A C 1
ATOM 671 O O . ALA A 1 91 ? 18.468 7.659 -7.238 1.00 39.50 91 ALA A O 1
ATOM 672 N N . VAL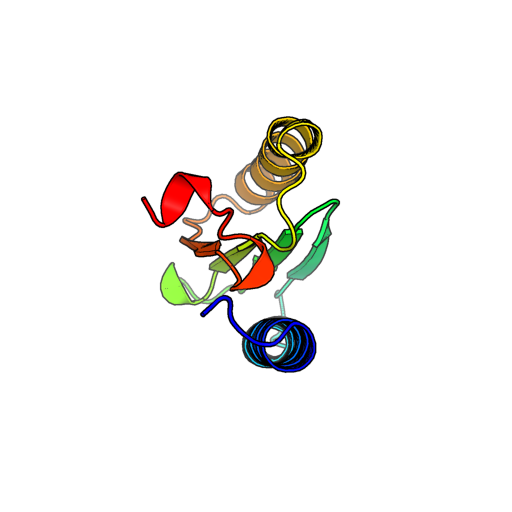 A 1 92 ? 17.392 5.778 -6.672 1.00 41.84 92 VAL A N 1
ATOM 673 C CA . VAL A 1 92 ? 17.254 6.100 -5.233 1.00 41.84 92 VAL A CA 1
ATOM 674 C C . VAL A 1 92 ? 18.407 5.499 -4.408 1.00 41.84 92 VAL A C 1
ATOM 676 O O . VAL A 1 92 ? 18.573 5.830 -3.238 1.00 41.84 92 VAL A O 1
ATOM 679 N N . ARG A 1 93 ? 19.209 4.599 -4.999 1.00 45.78 93 ARG A N 1
ATOM 680 C CA . ARG A 1 93 ? 20.328 3.905 -4.331 1.00 45.78 93 ARG A CA 1
ATOM 681 C C . ARG A 1 93 ? 21.697 4.557 -4.570 1.00 45.78 93 ARG A C 1
ATOM 683 O O . ARG A 1 93 ? 22.656 4.115 -3.939 1.00 45.78 93 ARG A O 1
ATOM 690 N N . ALA A 1 94 ? 21.783 5.522 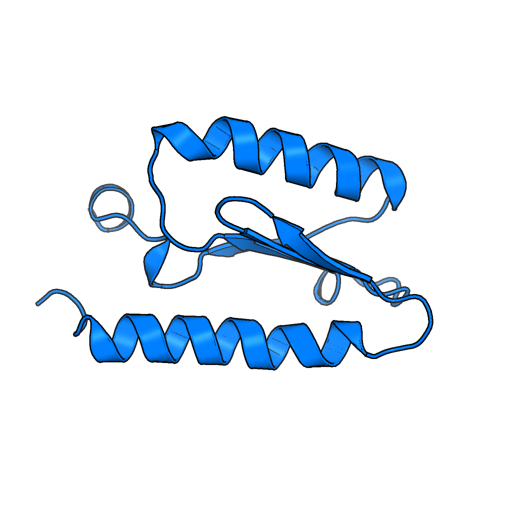-5.488 1.00 37.53 94 ALA A N 1
ATOM 691 C CA . ALA A 1 94 ? 22.981 6.310 -5.796 1.00 37.53 94 ALA A CA 1
ATOM 692 C C . ALA A 1 94 ? 23.063 7.556 -4.904 1.00 37.53 94 ALA A C 1
ATOM 694 O O . ALA A 1 94 ? 24.196 7.892 -4.493 1.00 37.53 94 ALA A O 1
#

Secondary structure (DSSP, 8-state):
-PPPHHHHHHHHHHHHHHHHHHTTSTT-EEEEETTEEEEE-SSSSGGG-EEEE-S--GGGHHHHHHHHHHHHHHHT---EEEE-GGG--HHHH-

Sequence (94 aa):
MPPDADLTARMDASLAAYWGSYGLAEGSLSRQLPGAHFVYTPIPLYLFNSVVLTGQDPAAIDATLGAAAACIAEKRVPVLWRLSPSAVSEAVRA

pLDDT: mean 77.98, std 10.99, range [37.53, 90.38]